Protein AF-A0A1Q7BCC3-F1 (afdb_monomer)

Secondary structure (DSSP, 8-state):
-----------------SS-----HHHHHHHHHHHS-GGGHHHHHHHHHHHHHHHHHHHHHHGGGS-HHHHHHHHHHHHHTTS--HHHHHHHHHHHHHHHHHHHHHHHHTT--

Solvent-accessible surface area (backbone atoms only — not comparable to full-atom values): 6718 Å² total; per-residue (Å²): 141,79,82,84,77,84,79,82,76,83,77,77,77,77,77,72,59,95,60,80,78,92,68,70,38,67,64,36,27,52,54,53,14,68,73,46,59,80,95,40,32,70,58,43,30,51,49,42,53,49,51,36,48,53,29,42,59,53,39,66,78,48,51,82,80,48,55,68,70,55,51,50,52,28,53,53,53,27,56,73,70,75,43,31,44,40,49,57,29,48,51,45,48,50,52,53,52,51,51,56,51,49,52,53,56,56,60,60,64,72,74,76,129

Mean predicted aligned error: 9.81 Å

Structure (mmCIF, N/CA/C/O backbone):
data_AF-A0A1Q7BCC3-F1
#
_entry.id   AF-A0A1Q7BCC3-F1
#
loop_
_atom_site.group_PDB
_atom_site.id
_atom_site.type_symbol
_atom_site.label_atom_id
_atom_site.label_alt_id
_atom_site.label_comp_id
_atom_site.label_asym_id
_atom_site.label_entity_id
_atom_site.label_seq_id
_atom_site.pdbx_PDB_ins_code
_atom_site.Cartn_x
_atom_site.Cartn_y
_atom_site.Cartn_z
_atom_site.occupancy
_atom_site.B_iso_or_equiv
_atom_site.auth_seq_id
_atom_site.auth_comp_id
_atom_site.auth_asym_id
_atom_site.auth_atom_id
_atom_site.pdbx_PDB_model_num
ATOM 1 N N . MET A 1 1 ? -51.199 -12.052 -10.330 1.00 43.09 1 MET A N 1
ATOM 2 C CA . MET A 1 1 ? -50.625 -13.037 -9.391 1.00 43.09 1 MET A CA 1
ATOM 3 C C . MET A 1 1 ? -49.211 -13.333 -9.876 1.00 43.09 1 MET A C 1
ATOM 5 O O . MET A 1 1 ? -49.029 -14.212 -10.702 1.00 43.09 1 MET A O 1
ATOM 9 N N . PHE A 1 2 ? -48.243 -12.491 -9.508 1.00 52.00 2 PHE A N 1
ATOM 10 C CA . PHE A 1 2 ? -46.848 -12.639 -9.941 1.00 52.00 2 PHE A CA 1
ATOM 11 C C . PHE A 1 2 ? -46.097 -13.395 -8.842 1.00 52.00 2 PHE A C 1
ATOM 13 O O . PHE A 1 2 ? -46.215 -12.991 -7.684 1.00 52.00 2 PHE A O 1
ATOM 20 N N . PRO A 1 3 ? -45.405 -14.505 -9.145 1.00 46.97 3 PRO A N 1
ATOM 21 C CA . PRO A 1 3 ? -44.732 -15.276 -8.117 1.00 46.97 3 PRO A CA 1
ATOM 22 C C . PRO A 1 3 ? -43.514 -14.487 -7.635 1.00 46.97 3 PRO A C 1
ATOM 24 O O . PRO A 1 3 ? -42.635 -14.134 -8.419 1.00 46.97 3 PRO A O 1
ATOM 27 N N . SER A 1 4 ? -43.486 -14.193 -6.339 1.00 54.84 4 SER A N 1
ATOM 28 C CA . SER A 1 4 ? -42.318 -13.648 -5.657 1.00 54.84 4 SER A CA 1
ATOM 29 C C . SER A 1 4 ? -41.162 -14.639 -5.777 1.00 54.84 4 SER A C 1
ATOM 31 O O . SER A 1 4 ? -41.175 -15.695 -5.146 1.00 54.84 4 SER A O 1
ATOM 33 N N . ALA A 1 5 ? -40.164 -14.308 -6.593 1.00 61.22 5 ALA A N 1
ATOM 34 C CA . ALA A 1 5 ? -38.899 -15.024 -6.626 1.00 61.22 5 ALA A CA 1
ATOM 35 C C . ALA A 1 5 ? -38.022 -14.521 -5.471 1.00 61.22 5 ALA A C 1
ATOM 37 O O . ALA A 1 5 ? -37.581 -13.372 -5.465 1.00 61.22 5 ALA A O 1
ATOM 38 N N . LEU A 1 6 ? -37.796 -15.380 -4.477 1.00 64.56 6 LEU A N 1
ATOM 39 C CA . LEU A 1 6 ? -36.804 -15.159 -3.429 1.00 64.56 6 LEU A CA 1
ATOM 40 C C . LEU A 1 6 ? -35.411 -15.295 -4.062 1.00 64.56 6 LEU A C 1
ATOM 42 O O . LEU A 1 6 ? -34.997 -16.391 -4.436 1.00 64.56 6 LEU A O 1
ATOM 46 N N . VAL A 1 7 ? -34.696 -14.181 -4.203 1.00 60.00 7 VAL A N 1
ATOM 47 C CA . VAL A 1 7 ? -33.289 -14.186 -4.614 1.00 60.00 7 VAL A CA 1
ATOM 48 C C . VAL A 1 7 ? -32.450 -14.474 -3.371 1.00 60.00 7 VAL A C 1
ATOM 50 O O . VAL A 1 7 ? -32.323 -13.628 -2.490 1.00 60.00 7 VAL A O 1
ATOM 53 N N . LEU A 1 8 ? -31.905 -15.687 -3.281 1.00 61.44 8 LEU A N 1
ATOM 54 C CA . LEU A 1 8 ? -30.888 -16.040 -2.293 1.00 61.44 8 LEU A CA 1
ATOM 55 C C . LEU A 1 8 ? -29.575 -15.371 -2.709 1.00 61.44 8 LEU A C 1
ATOM 57 O O . LEU A 1 8 ? -28.895 -15.829 -3.627 1.00 61.44 8 LEU A O 1
ATOM 61 N N . THR A 1 9 ? -29.224 -14.267 -2.056 1.00 60.41 9 THR A N 1
ATOM 62 C CA . THR A 1 9 ? -27.901 -13.665 -2.193 1.00 60.41 9 THR A CA 1
ATOM 63 C C . THR A 1 9 ? -26.878 -14.585 -1.530 1.00 60.41 9 THR A C 1
ATOM 65 O O . THR A 1 9 ? -26.815 -14.690 -0.306 1.00 60.41 9 THR A O 1
ATOM 68 N N . LEU A 1 10 ? -26.066 -15.272 -2.341 1.00 62.91 10 LEU A N 1
ATOM 69 C CA . LEU A 1 10 ? -24.827 -15.894 -1.875 1.00 62.91 10 LEU A CA 1
ATOM 70 C C . LEU A 1 10 ? -23.888 -14.770 -1.417 1.00 62.91 10 LEU A C 1
ATOM 72 O O . LEU A 1 10 ? -23.159 -14.182 -2.212 1.00 62.91 10 LEU A O 1
ATOM 76 N N . GLY A 1 11 ? -23.938 -14.442 -0.128 1.00 58.88 11 GLY A N 1
ATOM 77 C CA . GLY A 1 11 ? -22.905 -13.652 0.523 1.00 58.88 11 GLY A CA 1
ATOM 78 C C . GLY A 1 11 ? -21.651 -14.507 0.634 1.00 58.88 11 GLY A C 1
ATOM 79 O O . GLY A 1 11 ? -21.524 -15.293 1.569 1.00 58.88 11 GLY A O 1
ATOM 80 N N . GLY A 1 12 ? -20.751 -14.401 -0.343 1.00 57.84 12 GLY A N 1
ATOM 81 C CA . GLY A 1 12 ? -19.411 -14.957 -0.217 1.00 57.84 12 GLY A CA 1
ATOM 82 C C . GLY A 1 12 ? -18.697 -14.236 0.918 1.00 57.84 12 GLY A C 1
ATOM 83 O O . GLY A 1 12 ? -18.324 -13.075 0.772 1.00 57.84 12 GLY A O 1
ATOM 84 N N . THR A 1 13 ? -18.531 -14.898 2.061 1.00 52.75 13 THR A N 1
ATOM 85 C CA . THR A 1 13 ? -17.611 -14.429 3.095 1.00 52.75 13 THR A CA 1
ATOM 86 C C . THR A 1 13 ? -16.207 -14.575 2.528 1.00 52.75 13 THR A C 1
ATOM 88 O O . THR A 1 13 ? -15.659 -15.6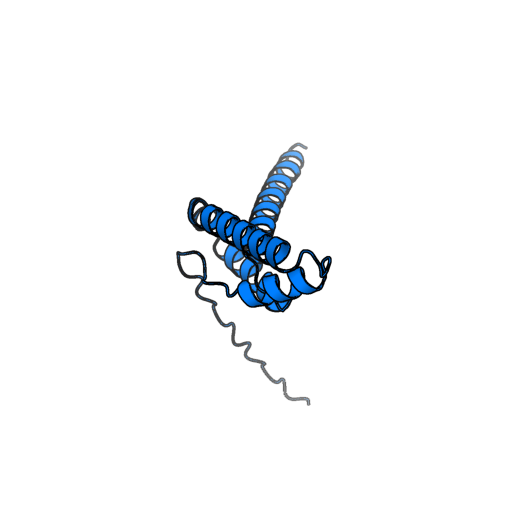80 2.497 1.00 52.75 13 THR A O 1
ATOM 91 N N . LEU A 1 14 ? -15.642 -13.479 2.026 1.00 57.56 14 LEU A N 1
ATOM 92 C CA . LEU A 1 14 ? -14.210 -13.404 1.788 1.00 57.56 14 LEU A CA 1
ATOM 93 C C . LEU A 1 14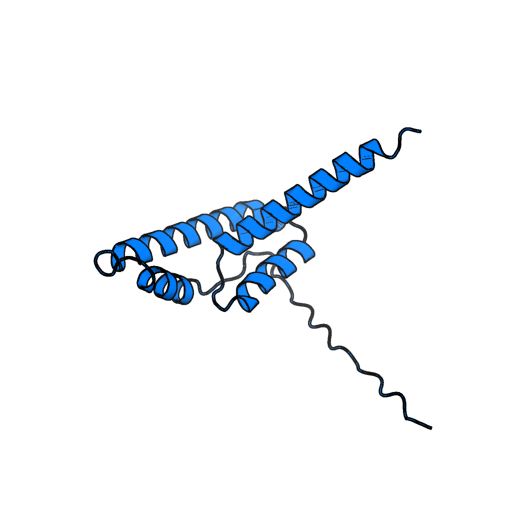 ? -13.556 -13.540 3.160 1.00 57.56 14 LEU A C 1
ATOM 95 O O . LEU A 1 14 ? -13.577 -12.611 3.957 1.00 57.56 14 LEU A O 1
ATOM 99 N N . LEU A 1 15 ? -13.038 -14.728 3.463 1.00 56.34 15 LEU A N 1
ATOM 100 C CA . LEU A 1 15 ? -12.148 -14.908 4.598 1.00 56.34 15 LEU A CA 1
ATOM 101 C C . LEU A 1 15 ? -10.906 -14.069 4.296 1.00 56.34 15 LEU A C 1
ATOM 103 O O . LEU A 1 15 ? -10.003 -14.527 3.596 1.00 56.34 15 LEU A O 1
ATOM 107 N N . VAL A 1 16 ? -10.870 -12.824 4.776 1.00 56.25 16 VAL A N 1
ATOM 108 C CA . VAL A 1 16 ? -9.609 -12.092 4.845 1.00 56.25 16 VAL A CA 1
ATOM 109 C C . VAL A 1 16 ? -8.722 -12.890 5.782 1.00 56.25 16 VAL A C 1
ATOM 111 O O . VAL A 1 16 ? -8.998 -13.017 6.974 1.00 56.25 16 VAL A O 1
ATOM 114 N N . ALA A 1 17 ? -7.686 -13.494 5.203 1.00 60.91 17 ALA A N 1
ATOM 115 C CA . ALA A 1 17 ? -6.644 -14.152 5.962 1.00 60.91 17 ALA A CA 1
ATOM 116 C C . ALA A 1 17 ? -6.109 -13.183 7.029 1.00 60.91 17 ALA A C 1
ATOM 118 O O . ALA A 1 17 ? -6.054 -11.966 6.822 1.00 60.91 17 ALA A O 1
ATOM 119 N N . ASP A 1 18 ? -5.664 -13.720 8.165 1.00 74.06 18 ASP A N 1
ATOM 120 C CA . ASP A 1 18 ? -5.068 -12.909 9.233 1.00 74.06 18 ASP A CA 1
ATOM 121 C C . ASP A 1 18 ? -3.837 -12.1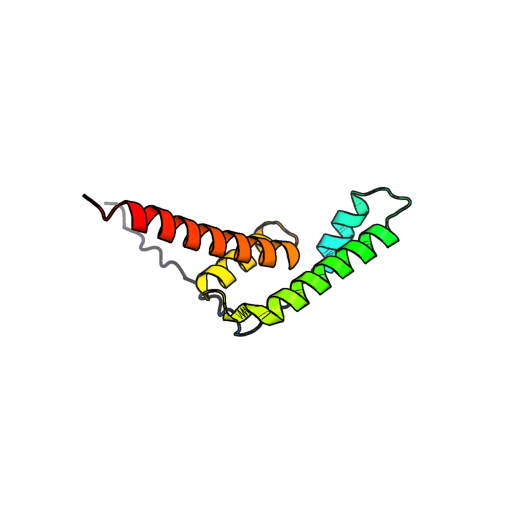06 8.770 1.00 74.06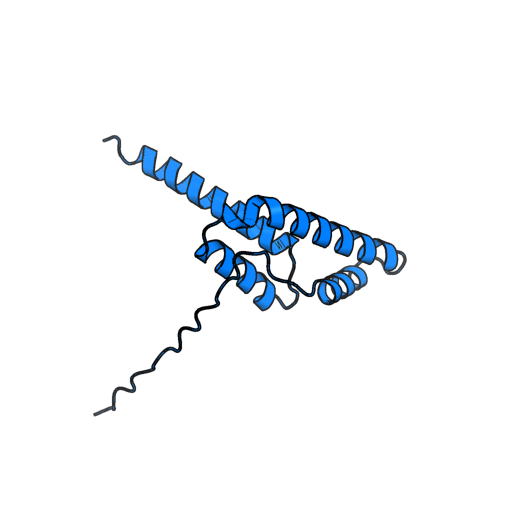 18 ASP A C 1
ATOM 123 O O . ASP A 1 18 ? -3.429 -11.171 9.455 1.00 74.06 18 ASP A O 1
ATOM 127 N N . GLY A 1 19 ? -3.273 -12.423 7.596 1.00 89.25 19 GLY A N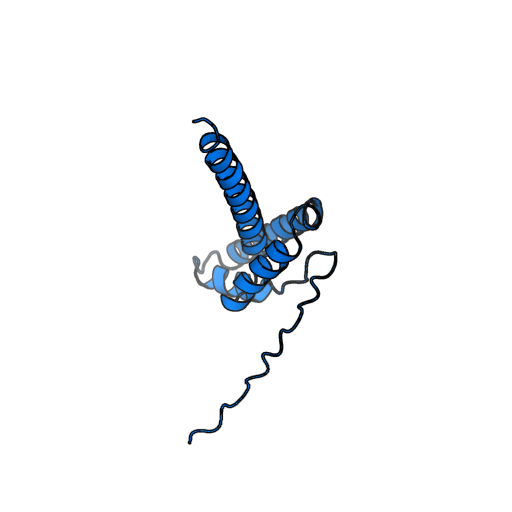 1
ATOM 128 C CA . GLY A 1 19 ? -2.167 -11.713 6.957 1.00 89.25 19 GLY A CA 1
ATOM 129 C C . GLY A 1 19 ? -2.563 -10.878 5.735 1.00 89.25 19 GLY A C 1
ATOM 130 O O . GLY A 1 19 ? -3.673 -10.969 5.210 1.00 89.25 19 GLY A O 1
ATOM 131 N N . VAL A 1 20 ? -1.618 -10.058 5.276 1.00 95.50 20 VAL A N 1
ATOM 132 C CA . VAL A 1 20 ? -1.756 -9.253 4.055 1.00 95.50 20 VAL A CA 1
ATOM 133 C C . VAL A 1 20 ? -1.881 -10.192 2.840 1.00 95.50 20 VAL A C 1
ATOM 135 O O . VAL A 1 20 ? -1.056 -11.099 2.700 1.00 95.50 20 VAL A O 1
ATOM 138 N N . PRO A 1 21 ? -2.887 -10.020 1.962 1.00 93.62 21 PRO A N 1
ATOM 139 C CA . PRO A 1 21 ? -3.070 -10.881 0.795 1.00 93.62 21 PRO A CA 1
ATOM 140 C C . PRO A 1 21 ? -1.940 -10.706 -0.223 1.00 93.62 21 PRO A C 1
ATOM 142 O O . PRO A 1 21 ? -1.368 -9.629 -0.353 1.00 93.62 21 PRO A O 1
ATOM 145 N N . ALA A 1 22 ? -1.649 -11.758 -0.989 1.00 93.31 22 ALA A N 1
ATOM 146 C CA . ALA A 1 22 ? -0.661 -11.705 -2.060 1.00 93.31 22 ALA A CA 1
ATOM 147 C C . ALA A 1 22 ? -1.269 -11.094 -3.336 1.00 93.31 22 ALA A C 1
ATOM 149 O O . ALA A 1 22 ? -1.922 -11.781 -4.117 1.00 93.31 22 ALA A O 1
ATOM 150 N N . LEU A 1 23 ? -1.041 -9.799 -3.548 1.00 93.75 23 LEU A N 1
ATOM 151 C CA . LEU A 1 23 ? -1.459 -9.068 -4.743 1.00 93.75 23 LEU A CA 1
ATOM 152 C C . LEU A 1 23 ? -0.438 -9.200 -5.884 1.00 93.75 23 LEU A C 1
ATOM 154 O O . LEU A 1 23 ? 0.773 -9.092 -5.672 1.00 93.75 23 LEU A O 1
ATOM 158 N N . ASN A 1 24 ? -0.931 -9.379 -7.114 1.00 92.75 24 ASN A N 1
ATOM 159 C CA . ASN A 1 24 ? -0.108 -9.389 -8.327 1.00 92.75 24 ASN A CA 1
ATOM 160 C C . ASN A 1 24 ? 0.055 -7.975 -8.914 1.00 92.75 24 ASN A C 1
ATOM 162 O O . ASN A 1 24 ? -0.604 -7.603 -9.889 1.00 92.75 24 ASN A O 1
ATOM 166 N N . VAL A 1 25 ? 0.974 -7.209 -8.333 1.00 95.94 25 VAL A N 1
ATOM 167 C CA . VAL A 1 25 ? 1.236 -5.802 -8.692 1.00 95.94 25 VAL A CA 1
ATOM 168 C C . VAL A 1 25 ? 2.025 -5.627 -9.994 1.00 95.94 25 VAL A C 1
ATOM 170 O O . VAL A 1 25 ? 2.054 -4.549 -10.582 1.00 95.94 25 VAL A O 1
ATOM 173 N N . GLU A 1 26 ? 2.678 -6.684 -10.481 1.00 94.12 26 GLU A N 1
ATOM 174 C CA . GLU A 1 26 ? 3.624 -6.590 -11.598 1.00 94.12 26 GLU A CA 1
ATOM 175 C C . GLU A 1 26 ? 2.932 -6.200 -12.913 1.00 94.12 26 GLU A C 1
ATOM 177 O O . GLU A 1 26 ? 3.496 -5.485 -13.745 1.00 94.12 26 GLU A O 1
ATOM 182 N N . SER A 1 27 ? 1.687 -6.652 -13.093 1.00 91.31 27 SER A N 1
ATOM 183 C CA . SER A 1 27 ? 0.844 -6.287 -14.235 1.00 91.31 27 SER A CA 1
ATOM 184 C C . SER A 1 27 ? 0.506 -4.790 -14.238 1.00 91.31 27 SER A C 1
ATOM 186 O O . SER A 1 27 ? 0.745 -4.118 -15.245 1.00 91.31 27 SER A O 1
ATOM 188 N N . GLY A 1 28 ? 0.058 -4.263 -13.094 1.00 92.88 28 GLY A N 1
ATOM 189 C CA . GLY A 1 28 ? -0.230 -2.846 -12.885 1.00 92.88 28 GLY A CA 1
ATOM 190 C C . GLY A 1 28 ? 1.012 -1.977 -13.063 1.00 92.88 28 GLY A C 1
ATOM 191 O O . GLY A 1 28 ? 0.990 -1.027 -13.842 1.00 92.88 28 GLY A O 1
ATOM 192 N N . CYS A 1 29 ? 2.141 -2.357 -12.459 1.00 95.75 29 CYS A N 1
ATOM 193 C CA . CYS A 1 29 ? 3.393 -1.615 -12.609 1.00 95.75 29 CYS A CA 1
ATOM 194 C C . CYS A 1 29 ? 3.908 -1.586 -14.051 1.00 95.75 29 CYS A C 1
ATOM 196 O O . CYS A 1 29 ? 4.397 -0.555 -14.510 1.00 95.75 29 CYS A O 1
ATOM 198 N N . ARG A 1 30 ? 3.770 -2.681 -14.810 1.00 93.69 30 ARG A N 1
ATOM 199 C CA . ARG A 1 30 ? 4.101 -2.677 -16.243 1.00 93.69 30 ARG A CA 1
ATOM 200 C C . ARG A 1 30 ? 3.190 -1.757 -17.046 1.00 93.69 30 ARG A C 1
ATOM 202 O O . ARG A 1 30 ? 3.675 -1.092 -17.959 1.00 93.69 30 ARG A O 1
ATOM 209 N N . ALA A 1 31 ? 1.894 -1.739 -16.746 1.00 91.50 31 ALA A N 1
ATOM 210 C CA . ALA A 1 31 ? 0.956 -0.832 -17.398 1.00 91.50 31 ALA A CA 1
ATOM 211 C C . ALA A 1 31 ? 1.298 0.633 -17.078 1.00 91.50 31 ALA A C 1
ATOM 213 O O . ALA A 1 31 ? 1.434 1.438 -17.997 1.00 91.50 31 ALA A O 1
ATOM 214 N N . ALA A 1 32 ? 1.546 0.951 -15.804 1.00 90.06 32 ALA A N 1
ATOM 215 C CA . ALA A 1 32 ? 1.943 2.282 -15.352 1.00 90.06 32 ALA A CA 1
ATOM 216 C C . ALA A 1 32 ? 3.263 2.747 -15.992 1.00 90.06 32 ALA A C 1
ATOM 218 O O . ALA A 1 32 ? 3.337 3.857 -16.514 1.00 90.06 32 ALA A O 1
ATOM 219 N N . ALA A 1 33 ? 4.282 1.883 -16.042 1.00 92.38 33 ALA A N 1
ATOM 220 C 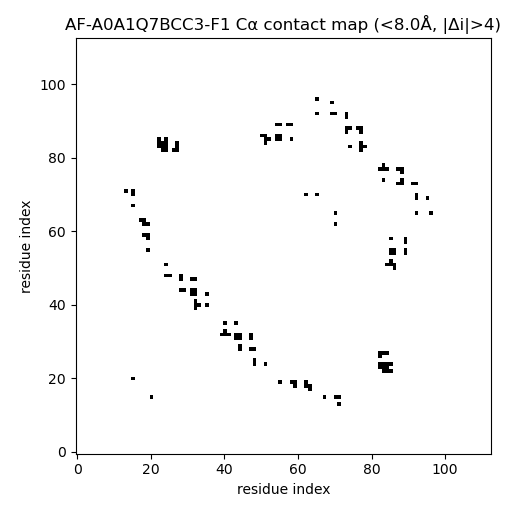CA . ALA A 1 33 ? 5.570 2.208 -16.654 1.00 92.38 33 ALA A CA 1
ATOM 221 C C . ALA A 1 33 ? 5.446 2.564 -18.145 1.00 92.38 33 ALA A C 1
ATOM 223 O O . ALA A 1 33 ? 6.132 3.472 -18.611 1.00 92.38 33 ALA A O 1
ATOM 224 N N . LYS A 1 34 ? 4.550 1.887 -18.880 1.00 90.69 34 LYS A N 1
ATOM 225 C CA . LYS A 1 34 ? 4.262 2.165 -20.299 1.00 90.69 34 LYS A CA 1
ATOM 226 C C . LYS A 1 34 ? 3.511 3.472 -20.534 1.00 90.69 34 LYS A C 1
ATOM 228 O O . LYS A 1 34 ? 3.572 3.988 -21.644 1.00 90.69 34 LYS A O 1
ATOM 233 N N . MET A 1 35 ? 2.795 3.982 -19.532 1.00 87.81 35 MET A N 1
ATOM 234 C CA . MET A 1 35 ? 2.156 5.301 -19.609 1.00 87.81 35 MET A CA 1
ATOM 235 C C . MET A 1 35 ? 3.134 6.450 -19.333 1.00 87.81 35 MET A C 1
ATOM 237 O O . MET A 1 35 ? 2.825 7.597 -19.646 1.00 87.81 35 MET A O 1
ATOM 241 N N . GLY A 1 36 ? 4.297 6.156 -18.746 1.00 82.88 36 GLY A N 1
ATOM 242 C CA . GLY A 1 36 ? 5.371 7.123 -18.550 1.00 82.88 36 GLY A CA 1
ATOM 243 C C . GLY A 1 36 ? 6.200 7.372 -19.813 1.00 82.88 36 GLY A C 1
ATOM 244 O O . GLY A 1 36 ? 5.912 6.870 -20.899 1.00 82.88 36 GLY A O 1
ATOM 245 N N . ASP A 1 37 ? 7.276 8.141 -19.656 1.00 82.00 37 ASP A N 1
ATOM 246 C CA . ASP A 1 37 ? 8.244 8.360 -20.730 1.00 82.00 37 ASP A CA 1
ATOM 247 C C . ASP A 1 37 ? 8.910 7.041 -21.167 1.00 82.00 37 ASP A C 1
ATOM 249 O O . ASP A 1 37 ? 9.424 6.274 -20.347 1.00 82.00 37 ASP A O 1
ATOM 253 N N . SER A 1 38 ? 8.928 6.797 -22.480 1.00 80.00 38 SER A N 1
ATOM 254 C CA . SER A 1 38 ? 9.447 5.558 -23.068 1.00 80.00 38 SER A CA 1
ATOM 255 C C . SER A 1 38 ? 10.955 5.392 -22.869 1.00 80.00 38 SER A C 1
ATOM 257 O O . SER A 1 38 ? 11.431 4.262 -22.807 1.00 80.00 38 SER A O 1
ATOM 259 N N . LEU A 1 39 ? 11.719 6.480 -22.709 1.00 87.12 39 LEU A N 1
ATOM 260 C CA . LEU A 1 39 ? 13.154 6.389 -22.397 1.00 87.12 39 LEU A CA 1
ATOM 261 C C . LEU A 1 39 ? 13.415 5.956 -20.944 1.00 87.12 39 LEU A C 1
ATOM 263 O O . LEU A 1 39 ? 14.535 5.583 -20.601 1.00 87.12 39 LEU A O 1
ATOM 267 N N . SER A 1 40 ? 12.379 5.973 -20.101 1.00 89.94 40 SER A N 1
ATOM 268 C CA . SER A 1 40 ? 12.457 5.742 -18.656 1.00 89.94 40 SER A CA 1
ATOM 269 C C . SER A 1 40 ? 11.687 4.497 -18.193 1.00 89.94 40 SER A C 1
ATOM 271 O O . SER A 1 40 ? 11.522 4.295 -16.991 1.00 89.94 40 SER A O 1
ATOM 273 N N . LEU A 1 41 ? 11.234 3.644 -19.121 1.00 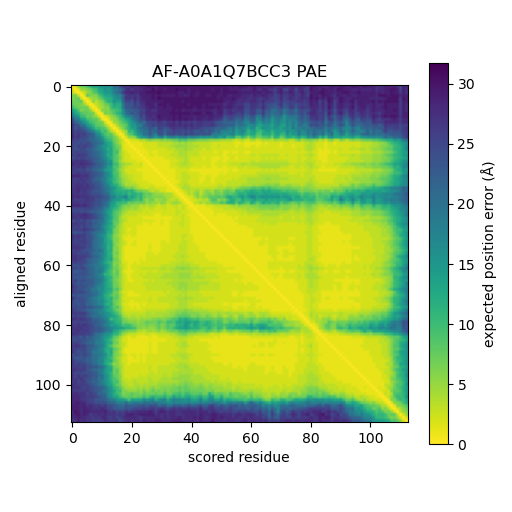89.62 41 LEU A N 1
ATOM 274 C CA . LEU A 1 41 ? 10.424 2.441 -18.863 1.00 89.62 41 LEU A CA 1
ATOM 275 C C . LEU A 1 41 ? 10.962 1.570 -17.715 1.00 89.62 41 LEU A C 1
ATOM 277 O O . LEU A 1 41 ? 10.231 1.289 -16.765 1.00 89.62 41 LEU A O 1
ATOM 281 N N . ASP A 1 42 ? 12.239 1.181 -17.769 1.00 92.38 42 ASP A N 1
ATOM 282 C CA . ASP A 1 42 ? 12.861 0.343 -16.735 1.00 92.38 42 ASP A CA 1
ATOM 283 C C . ASP A 1 42 ? 12.917 1.041 -15.374 1.00 92.38 42 ASP A C 1
ATOM 285 O O . ASP A 1 42 ? 12.691 0.421 -14.335 1.00 92.38 42 ASP A O 1
ATOM 289 N N . THR A 1 43 ? 13.206 2.342 -15.367 1.00 93.88 43 THR A N 1
ATOM 290 C CA . THR A 1 43 ? 13.258 3.141 -14.139 1.00 93.88 43 THR A CA 1
ATOM 291 C C . THR A 1 43 ? 11.870 3.263 -13.514 1.00 93.88 43 THR A C 1
ATOM 293 O O . THR A 1 43 ? 11.730 3.011 -12.320 1.00 93.88 43 THR A O 1
ATOM 296 N N . ASN A 1 44 ? 10.842 3.553 -14.315 1.00 93.25 44 ASN A N 1
ATOM 297 C CA . ASN A 1 44 ? 9.454 3.659 -13.858 1.00 93.25 44 ASN A CA 1
ATOM 298 C C . ASN A 1 44 ? 8.934 2.321 -13.317 1.00 93.25 44 ASN A C 1
ATOM 300 O O . ASN A 1 44 ? 8.287 2.282 -12.272 1.00 93.25 44 ASN A O 1
ATOM 304 N N . LEU A 1 45 ? 9.261 1.212 -13.991 1.00 95.81 45 LEU A N 1
ATOM 305 C CA . LEU A 1 45 ? 8.895 -0.126 -13.531 1.00 95.81 45 LEU A CA 1
ATOM 306 C C . LEU A 1 45 ? 9.562 -0.460 -12.192 1.00 95.81 45 LEU A C 1
ATOM 308 O O . LEU A 1 45 ? 8.883 -0.913 -11.272 1.00 95.81 45 LEU A O 1
ATOM 312 N N . ARG A 1 46 ? 10.876 -0.220 -12.062 1.00 96.56 46 ARG A N 1
ATOM 313 C CA . ARG A 1 46 ? 11.599 -0.453 -10.801 1.00 96.56 46 ARG A CA 1
ATOM 314 C C . ARG A 1 46 ? 11.045 0.395 -9.664 1.00 96.56 46 ARG A C 1
ATOM 316 O O . ARG A 1 46 ? 10.895 -0.127 -8.564 1.00 96.56 46 ARG A O 1
ATOM 323 N N . GLN A 1 47 ? 10.742 1.665 -9.930 1.00 96.44 47 GLN A N 1
ATOM 324 C CA . GLN A 1 47 ? 10.183 2.568 -8.929 1.00 96.44 47 GLN A CA 1
ATOM 325 C C . GLN A 1 47 ? 8.821 2.068 -8.443 1.00 96.44 47 GLN A C 1
ATOM 327 O O . GLN A 1 47 ? 8.647 1.879 -7.245 1.00 96.44 47 GLN A O 1
ATOM 332 N N . CYS A 1 48 ? 7.908 1.736 -9.361 1.00 97.50 48 CYS A N 1
ATOM 333 C CA . CYS A 1 48 ? 6.599 1.193 -8.996 1.00 97.50 48 CYS A CA 1
ATOM 334 C C . CYS A 1 48 ? 6.718 -0.083 -8.151 1.00 97.50 48 CYS A C 1
ATOM 336 O O . CYS A 1 48 ? 6.103 -0.189 -7.096 1.00 97.50 48 CYS A O 1
ATOM 338 N N . LEU A 1 49 ? 7.559 -1.040 -8.561 1.00 98.12 49 LEU A N 1
ATOM 339 C CA . LEU A 1 49 ? 7.755 -2.277 -7.797 1.00 98.12 49 LEU A CA 1
ATOM 340 C C . LEU A 1 49 ? 8.350 -2.025 -6.403 1.00 98.12 49 LEU A C 1
ATOM 342 O O . LEU A 1 49 ? 8.024 -2.747 -5.459 1.00 98.12 49 LEU A O 1
ATOM 346 N N . ALA A 1 50 ? 9.215 -1.017 -6.263 1.00 98.44 50 ALA A N 1
ATOM 347 C CA . ALA A 1 50 ? 9.764 -0.616 -4.973 1.00 98.44 50 ALA A CA 1
ATOM 348 C C . ALA A 1 50 ? 8.693 0.013 -4.068 1.00 98.44 50 ALA A C 1
ATOM 350 O O . ALA A 1 50 ? 8.618 -0.340 -2.890 1.00 98.44 50 ALA A O 1
ATOM 351 N N . ASP A 1 51 ? 7.840 0.878 -4.618 1.00 98.31 51 ASP A N 1
ATOM 352 C CA . ASP A 1 51 ? 6.741 1.516 -3.887 1.00 98.31 51 ASP A CA 1
ATOM 353 C C . ASP A 1 51 ? 5.713 0.476 -3.416 1.00 98.31 51 ASP A C 1
ATOM 355 O O . ASP A 1 51 ? 5.331 0.460 -2.245 1.00 98.31 51 ASP A O 1
ATOM 359 N N . GLU A 1 52 ? 5.347 -0.467 -4.288 1.00 98.44 52 GLU A N 1
ATOM 360 C CA . GLU A 1 52 ? 4.455 -1.586 -3.965 1.00 98.44 52 GLU A CA 1
ATOM 361 C C . GLU A 1 52 ? 5.031 -2.490 -2.871 1.00 98.44 52 GLU A C 1
ATOM 363 O O . GLU A 1 52 ? 4.328 -2.885 -1.935 1.00 98.44 52 GLU A O 1
ATOM 368 N N . LYS A 1 53 ? 6.334 -2.790 -2.940 1.00 98.56 53 LYS A N 1
ATOM 369 C CA . LYS A 1 53 ? 7.015 -3.542 -1.884 1.00 98.56 53 LYS A CA 1
ATOM 370 C C . LYS A 1 53 ? 6.993 -2.785 -0.555 1.00 98.56 53 LYS A C 1
ATOM 372 O O . LYS A 1 53 ? 6.679 -3.383 0.470 1.00 98.56 53 LYS A O 1
ATOM 377 N N . SER A 1 54 ? 7.324 -1.497 -0.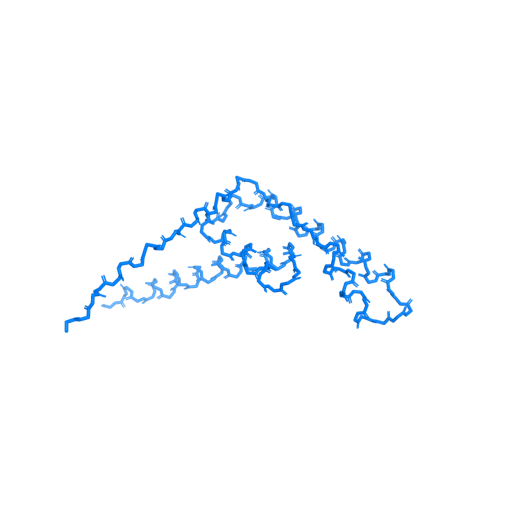569 1.00 98.75 54 SER A N 1
ATOM 378 C CA . SER A 1 54 ? 7.341 -0.660 0.633 1.00 98.75 54 SER A CA 1
ATOM 379 C C . SER A 1 54 ? 5.956 -0.591 1.283 1.00 98.75 54 SER A C 1
ATOM 381 O O . SER A 1 54 ? 5.821 -0.776 2.493 1.00 98.75 54 SER A O 1
ATOM 383 N N . ALA A 1 55 ? 4.905 -0.416 0.476 1.00 98.62 55 ALA A N 1
ATOM 384 C CA . ALA A 1 55 ? 3.530 -0.407 0.958 1.00 98.62 55 ALA A CA 1
ATOM 385 C C . ALA A 1 55 ? 3.115 -1.758 1.553 1.00 98.62 55 ALA A C 1
ATOM 387 O O . ALA A 1 55 ? 2.482 -1.786 2.608 1.00 98.62 55 ALA A O 1
ATOM 388 N N . ARG A 1 56 ? 3.511 -2.880 0.940 1.00 98.44 56 ARG A N 1
ATOM 389 C CA . ARG A 1 56 ? 3.282 -4.212 1.514 1.00 98.44 56 ARG A CA 1
ATOM 390 C C . ARG A 1 56 ? 3.988 -4.385 2.858 1.00 98.44 56 ARG A C 1
ATOM 392 O O . ARG A 1 56 ? 3.357 -4.838 3.810 1.00 98.44 56 ARG A O 1
ATOM 399 N N . ASP A 1 57 ? 5.261 -4.007 2.942 1.00 98.56 57 ASP A N 1
ATOM 400 C CA . ASP A 1 57 ? 6.042 -4.099 4.179 1.00 98.56 57 ASP A CA 1
ATOM 401 C C . ASP A 1 57 ? 5.392 -3.250 5.294 1.00 98.56 57 ASP A C 1
ATOM 403 O O . ASP A 1 57 ? 5.398 -3.629 6.464 1.00 98.56 57 ASP A O 1
ATOM 407 N N . GLU A 1 58 ? 4.793 -2.107 4.949 1.00 98.44 58 GLU A N 1
ATOM 408 C CA . GLU A 1 58 ? 4.042 -1.283 5.896 1.00 98.44 58 GLU A CA 1
ATOM 409 C C . GLU A 1 58 ? 2.693 -1.900 6.280 1.00 98.44 58 GLU A C 1
ATOM 411 O O . GLU A 1 58 ? 2.331 -1.897 7.457 1.00 98.44 58 GLU A O 1
ATOM 416 N N . LEU A 1 59 ? 1.962 -2.488 5.331 1.00 98.25 59 LEU A N 1
ATOM 417 C CA . LEU A 1 59 ? 0.742 -3.236 5.630 1.00 98.25 59 LEU A CA 1
ATOM 418 C C . LEU A 1 59 ? 1.027 -4.366 6.619 1.00 98.25 59 LEU A C 1
ATOM 420 O O . LEU A 1 59 ? 0.298 -4.489 7.595 1.00 98.25 59 LEU A O 1
ATOM 424 N N . GLU A 1 60 ? 2.104 -5.132 6.445 1.00 97.50 60 GLU A N 1
ATOM 425 C CA . GLU A 1 60 ? 2.448 -6.248 7.337 1.00 97.50 60 GLU A CA 1
ATOM 426 C C . GLU A 1 60 ? 2.629 -5.814 8.804 1.00 97.50 60 GLU A C 1
ATOM 428 O O . GLU A 1 60 ? 2.260 -6.560 9.712 1.00 97.50 60 GLU A O 1
ATOM 433 N N . LYS A 1 61 ? 3.106 -4.589 9.064 1.00 97.19 61 LYS A N 1
ATOM 434 C CA . LYS A 1 61 ? 3.301 -4.062 10.430 1.00 97.19 61 LYS A CA 1
ATOM 435 C C . LYS A 1 61 ? 2.003 -3.677 11.137 1.00 97.19 61 LYS A C 1
ATOM 437 O O . LYS A 1 61 ? 1.931 -3.721 12.365 1.00 97.19 61 LYS A O 1
ATOM 442 N N . GLN A 1 62 ? 0.996 -3.237 10.386 1.00 95.81 62 GLN A N 1
ATOM 443 C CA . GLN A 1 62 ? -0.222 -2.637 10.946 1.00 95.81 62 GLN A CA 1
ATOM 444 C C . GLN A 1 62 ? -1.521 -3.295 10.476 1.00 95.81 62 GLN A C 1
ATOM 446 O O . GLN A 1 62 ? -2.595 -2.849 10.871 1.00 95.81 62 GLN A O 1
ATOM 451 N N . TRP A 1 63 ? -1.452 -4.378 9.699 1.00 96.19 63 TRP A N 1
ATOM 452 C CA . TRP A 1 63 ? -2.611 -5.067 9.127 1.00 96.19 63 TRP A CA 1
ATOM 453 C C . TRP A 1 63 ? -3.684 -5.369 10.174 1.00 96.19 63 TRP A C 1
ATOM 455 O O . TRP A 1 63 ? -4.847 -5.010 10.009 1.00 96.19 63 TRP A O 1
ATOM 465 N N . THR A 1 64 ? -3.277 -5.958 11.297 1.00 95.44 64 THR A N 1
ATOM 466 C CA . THR A 1 64 ? -4.174 -6.367 12.386 1.00 95.44 64 THR A CA 1
ATOM 467 C C . THR A 1 64 ? -4.725 -5.196 13.204 1.00 95.44 64 THR A C 1
ATOM 469 O O . THR A 1 64 ? -5.665 -5.386 13.972 1.00 95.44 64 THR A O 1
ATOM 472 N N . GLN A 1 65 ? -4.192 -3.981 13.028 1.00 95.00 65 GLN A N 1
ATOM 473 C CA . GLN A 1 65 ? -4.722 -2.765 13.656 1.00 95.00 65 GLN A CA 1
ATOM 474 C C . GLN A 1 65 ? -5.975 -2.246 12.935 1.00 95.00 65 GLN A C 1
ATOM 476 O O . GLN A 1 65 ? -6.721 -1.441 13.493 1.00 95.00 65 GLN A O 1
ATOM 481 N N . PHE A 1 66 ? -6.219 -2.685 11.697 1.00 95.81 66 PHE A N 1
ATOM 482 C CA . PHE A 1 66 ? -7.413 -2.332 10.936 1.00 95.81 66 PHE A CA 1
ATOM 483 C C . PHE A 1 66 ? -8.516 -3.380 11.116 1.00 95.81 66 PHE A C 1
ATOM 485 O O . PHE A 1 66 ? -8.261 -4.586 11.185 1.00 95.81 66 PHE A O 1
ATOM 492 N N . SER A 1 67 ? -9.775 -2.934 11.150 1.00 94.94 67 SER A N 1
ATOM 493 C CA . SER A 1 67 ? -10.907 -3.856 11.275 1.00 94.94 67 SER A CA 1
ATOM 494 C C . SER A 1 67 ? -10.977 -4.814 10.073 1.00 94.94 67 SER A C 1
ATOM 496 O O . SER A 1 67 ? -10.646 -4.410 8.955 1.00 94.94 67 SER A O 1
ATOM 498 N N . PRO A 1 68 ? -11.417 -6.075 10.261 1.00 94.62 68 PRO A N 1
ATOM 499 C CA . PRO A 1 68 ? -11.586 -7.030 9.161 1.00 94.62 68 PRO A CA 1
ATOM 500 C C . PRO A 1 68 ? -12.413 -6.459 8.001 1.00 94.62 68 PRO A C 1
ATOM 502 O O . PRO A 1 68 ? -11.980 -6.502 6.857 1.00 94.62 68 PRO A O 1
ATOM 505 N N . THR A 1 69 ? -13.531 -5.795 8.306 1.00 94.50 69 THR A N 1
ATOM 506 C CA . THR A 1 69 ? -14.405 -5.174 7.300 1.00 94.50 69 THR A CA 1
ATOM 507 C C . THR A 1 69 ? -13.705 -4.081 6.491 1.00 94.50 69 THR A C 1
ATOM 509 O O . THR A 1 69 ? -13.927 -3.964 5.288 1.00 94.50 69 THR A O 1
ATOM 512 N N . LEU A 1 70 ? -12.853 -3.264 7.123 1.00 95.56 70 LEU A N 1
ATOM 513 C CA . LEU A 1 70 ? -12.110 -2.228 6.405 1.00 95.56 70 LEU A CA 1
ATOM 514 C C . LEU A 1 70 ? -11.025 -2.848 5.512 1.00 95.56 70 LEU A C 1
ATOM 516 O O . LEU A 1 70 ? -10.849 -2.397 4.382 1.00 95.56 70 LEU A O 1
ATOM 520 N N . ARG A 1 71 ? -10.361 -3.911 5.986 1.00 96.50 71 ARG A N 1
ATOM 521 C CA . ARG A 1 71 ? -9.407 -4.699 5.193 1.00 96.50 71 ARG A CA 1
ATOM 522 C C . ARG A 1 71 ? -10.063 -5.311 3.959 1.00 96.50 71 ARG A C 1
ATOM 524 O O . ARG A 1 71 ? -9.587 -5.073 2.854 1.00 96.50 71 ARG A O 1
ATOM 531 N N . GLU A 1 72 ? -11.177 -6.018 4.137 1.00 94.00 72 GLU A N 1
ATOM 532 C CA . GLU A 1 72 ? -11.968 -6.615 3.050 1.00 94.00 72 GLU A CA 1
ATOM 533 C C . GLU A 1 72 ? -12.359 -5.571 2.005 1.00 94.00 72 GLU A C 1
ATOM 535 O O . GLU A 1 72 ? -12.088 -5.741 0.816 1.00 94.00 72 GLU A O 1
ATOM 540 N N . ARG A 1 73 ? -12.938 -4.452 2.458 1.00 94.06 73 ARG A N 1
ATOM 541 C CA . ARG A 1 73 ? -13.365 -3.371 1.570 1.00 94.06 73 ARG A CA 1
ATOM 542 C C . ARG A 1 73 ? -12.197 -2.813 0.762 1.00 94.06 73 ARG A C 1
ATOM 544 O O . ARG A 1 73 ? -12.326 -2.654 -0.444 1.00 94.06 73 ARG A O 1
ATOM 551 N N . CYS A 1 74 ? -11.079 -2.498 1.414 1.00 95.62 74 CYS A N 1
ATOM 552 C CA . CYS A 1 74 ? -9.947 -1.868 0.741 1.00 95.62 74 CYS A CA 1
ATOM 553 C C . CYS A 1 74 ? -9.255 -2.798 -0.256 1.00 95.62 74 CYS A C 1
ATOM 555 O O . CYS A 1 74 ? -8.870 -2.333 -1.321 1.00 95.62 74 CYS A O 1
ATOM 557 N N . VAL A 1 75 ? -9.150 -4.098 0.036 1.00 94.62 75 VAL A N 1
ATOM 558 C CA . VAL A 1 75 ? -8.614 -5.080 -0.922 1.00 94.62 75 VAL A CA 1
ATOM 559 C C . VAL A 1 75 ? -9.525 -5.190 -2.148 1.00 94.62 75 VAL A C 1
ATOM 561 O O . VAL A 1 75 ? -9.044 -5.048 -3.273 1.00 94.62 75 VAL A O 1
ATOM 564 N N . ALA A 1 76 ? -10.837 -5.341 -1.939 1.00 91.62 76 ALA A N 1
ATOM 565 C CA . ALA A 1 76 ? -11.817 -5.485 -3.019 1.00 91.62 76 ALA A CA 1
ATOM 566 C C . ALA A 1 76 ? -11.872 -4.267 -3.965 1.00 91.62 76 ALA A C 1
ATOM 568 O O . ALA A 1 76 ? -12.094 -4.419 -5.171 1.00 91.62 76 ALA A O 1
ATOM 569 N N . THR A 1 77 ? -11.636 -3.054 -3.447 1.00 86.69 77 THR A N 1
ATOM 570 C CA . THR A 1 77 ? -11.557 -1.836 -4.274 1.00 86.69 77 THR A CA 1
ATOM 571 C C . THR A 1 77 ? -10.461 -1.950 -5.336 1.00 86.69 77 THR A C 1
ATOM 573 O O . THR A 1 77 ? -10.713 -1.663 -6.506 1.00 86.69 77 THR A O 1
ATOM 576 N N . THR A 1 78 ? -9.279 -2.446 -4.957 1.00 86.19 78 THR A N 1
ATOM 577 C CA . THR A 1 78 ? -8.124 -2.535 -5.871 1.00 86.19 78 THR A CA 1
ATOM 578 C C . THR A 1 78 ? -8.304 -3.592 -6.963 1.00 86.19 78 THR A C 1
ATOM 580 O O . THR A 1 78 ? -7.824 -3.433 -8.085 1.00 86.19 78 THR A O 1
ATOM 583 N N . GLU A 1 79 ? -9.051 -4.662 -6.677 1.00 81.19 79 GLU A N 1
ATOM 584 C CA . GLU A 1 79 ? -9.379 -5.697 -7.663 1.00 81.19 79 GLU A CA 1
ATOM 585 C C . GLU A 1 79 ? -10.362 -5.174 -8.716 1.00 81.19 79 GLU A C 1
ATOM 587 O O . GLU A 1 79 ? -10.225 -5.460 -9.907 1.00 81.19 79 GLU A O 1
ATOM 592 N N . THR A 1 80 ? -11.317 -4.343 -8.290 1.00 76.69 80 THR A N 1
ATOM 593 C CA . THR A 1 80 ? -12.310 -3.725 -9.182 1.00 76.69 80 THR A CA 1
ATOM 594 C C . THR A 1 80 ? -11.662 -2.723 -10.146 1.00 76.69 80 THR A C 1
ATOM 596 O O . THR A 1 80 ? -12.106 -2.594 -11.286 1.00 76.69 80 THR A O 1
ATOM 599 N N . GLY A 1 81 ? -10.584 -2.052 -9.725 1.00 69.00 81 GLY A N 1
ATOM 600 C CA . GLY A 1 81 ? -9.807 -1.124 -10.556 1.00 69.00 81 GLY A CA 1
ATOM 601 C C . GLY A 1 81 ? -9.009 -1.784 -11.691 1.00 69.00 81 GLY A C 1
ATOM 602 O O . GLY A 1 81 ? -8.460 -1.084 -12.539 1.00 69.00 81 GLY A O 1
ATOM 603 N N . GLY A 1 82 ? -8.949 -3.121 -11.742 1.00 75.56 82 GLY A N 1
ATOM 604 C CA . GLY A 1 82 ? -8.295 -3.877 -12.817 1.00 75.56 82 GLY A CA 1
ATOM 605 C C . GLY A 1 82 ? -6.776 -4.015 -12.680 1.00 75.56 82 GLY A C 1
ATOM 606 O O . GLY A 1 82 ? -6.131 -4.611 -13.544 1.00 75.56 82 GLY A O 1
ATOM 607 N N . SER A 1 83 ? -6.178 -3.489 -11.611 1.00 85.50 83 SER A N 1
ATOM 608 C CA . SER A 1 83 ? -4.761 -3.667 -11.279 1.00 85.50 83 SER A CA 1
ATOM 609 C C . SER A 1 83 ? -4.578 -3.538 -9.766 1.00 85.50 83 SER A C 1
ATOM 611 O O . SER A 1 83 ? -4.564 -2.418 -9.263 1.00 85.50 83 SER A O 1
ATOM 613 N N . PRO A 1 84 ? -4.452 -4.653 -9.027 1.00 92.06 84 PRO A N 1
ATOM 614 C CA . PRO A 1 84 ? -4.333 -4.596 -7.577 1.00 92.06 84 PRO A CA 1
ATOM 615 C C . PRO A 1 84 ? -3.029 -3.902 -7.154 1.00 92.06 84 PRO A C 1
ATOM 617 O O . PRO A 1 84 ? -1.979 -4.133 -7.759 1.00 92.06 84 PRO A O 1
ATOM 620 N N . SER A 1 85 ? -3.100 -3.080 -6.103 1.00 96.00 85 SER A N 1
ATOM 621 C CA . SER A 1 85 ? -1.996 -2.250 -5.597 1.00 96.00 85 SER A CA 1
ATOM 622 C C . SER A 1 85 ? -1.976 -2.237 -4.066 1.00 96.00 85 SER A C 1
ATOM 624 O O . SER A 1 85 ? -2.974 -1.914 -3.422 1.00 96.00 85 SER A O 1
ATOM 626 N N . TYR A 1 86 ? -0.830 -2.545 -3.459 1.00 97.88 86 TYR A N 1
ATOM 627 C CA . TYR A 1 86 ? -0.622 -2.392 -2.019 1.00 97.88 86 TYR A CA 1
ATOM 628 C C . TYR A 1 86 ? -0.611 -0.927 -1.594 1.00 97.88 86 TYR A C 1
ATOM 630 O O . TYR A 1 86 ? -1.050 -0.628 -0.484 1.00 97.88 86 TYR A O 1
ATOM 638 N N . VAL A 1 87 ? -0.141 -0.019 -2.457 1.00 97.50 87 VAL A N 1
ATOM 639 C CA . VAL A 1 87 ? -0.198 1.427 -2.194 1.00 97.50 87 VAL A CA 1
ATOM 640 C C . VAL A 1 87 ? -1.653 1.862 -2.029 1.00 97.50 87 VAL A C 1
ATOM 642 O O . VAL A 1 87 ? -1.991 2.522 -1.048 1.00 97.50 87 VAL A O 1
ATOM 645 N N . GLU A 1 88 ? -2.533 1.435 -2.936 1.00 96.44 88 GLU A N 1
ATOM 646 C CA . GLU A 1 88 ? -3.958 1.762 -2.867 1.00 96.44 88 GLU A CA 1
ATOM 647 C C . GLU A 1 88 ? -4.635 1.139 -1.637 1.00 96.44 88 GLU A C 1
ATOM 649 O O . GLU A 1 88 ? -5.376 1.831 -0.933 1.00 96.44 88 GLU A O 1
ATOM 654 N N . VAL A 1 89 ? -4.338 -0.128 -1.309 1.00 97.31 89 VAL A N 1
ATOM 655 C CA . VAL A 1 89 ? -4.844 -0.751 -0.073 1.00 97.31 89 VAL A CA 1
ATOM 656 C C . VAL A 1 89 ? -4.406 0.051 1.153 1.00 97.31 89 VAL A C 1
ATOM 658 O O . VAL A 1 89 ? -5.242 0.386 1.994 1.00 97.31 89 VAL A O 1
ATOM 661 N N . LEU A 1 90 ? -3.117 0.384 1.261 1.00 98.06 90 LEU A N 1
ATOM 662 C CA . LEU A 1 90 ? -2.568 1.130 2.392 1.00 98.06 90 LEU A CA 1
ATOM 663 C C . LEU A 1 90 ? -3.247 2.494 2.555 1.00 98.06 90 LEU A C 1
ATOM 665 O O . LEU A 1 90 ? -3.693 2.825 3.656 1.00 98.06 90 LEU A O 1
ATOM 669 N N . VAL A 1 91 ? -3.383 3.247 1.464 1.00 97.50 91 VAL A N 1
ATOM 670 C CA . VAL A 1 91 ? -4.043 4.558 1.471 1.00 97.50 91 VAL A CA 1
ATOM 671 C C . VAL A 1 91 ? -5.521 4.426 1.842 1.00 97.50 91 VAL A C 1
ATOM 673 O O . VAL A 1 91 ? -6.004 5.161 2.702 1.00 97.50 91 VAL A O 1
ATOM 676 N N . CYS A 1 92 ? -6.243 3.453 1.280 1.00 97.50 92 CYS A N 1
ATOM 677 C CA . CYS A 1 92 ? -7.648 3.215 1.617 1.00 97.50 92 CYS A CA 1
ATOM 678 C C . CYS A 1 92 ? -7.847 2.918 3.111 1.00 97.50 92 CYS A C 1
ATOM 680 O O . CYS A 1 92 ? -8.777 3.434 3.742 1.00 97.50 92 CYS A O 1
ATOM 682 N N . LEU A 1 93 ? -6.964 2.105 3.696 1.00 97.81 93 LEU A N 1
ATOM 683 C CA . LEU A 1 93 ? -6.999 1.773 5.117 1.00 97.81 93 LEU A CA 1
ATOM 684 C C . LEU A 1 93 ? -6.732 3.005 5.994 1.00 97.81 93 LEU A C 1
ATOM 686 O O . LEU A 1 93 ? -7.453 3.230 6.970 1.00 97.81 93 LEU A O 1
ATOM 690 N N . GLN A 1 94 ? -5.730 3.815 5.639 1.00 97.44 94 GLN A N 1
ATOM 691 C CA . GLN A 1 94 ? -5.404 5.066 6.334 1.00 97.44 94 GLN A CA 1
ATOM 692 C C . GLN A 1 94 ? -6.576 6.050 6.280 1.00 97.44 94 GLN A C 1
ATOM 694 O O . GLN A 1 94 ? -7.052 6.488 7.323 1.00 97.44 94 GLN A O 1
ATOM 699 N N . MET A 1 95 ? -7.140 6.285 5.094 1.00 97.50 95 MET A N 1
ATOM 700 C CA . MET A 1 95 ? -8.313 7.146 4.925 1.00 97.50 95 MET A CA 1
ATOM 701 C C . MET A 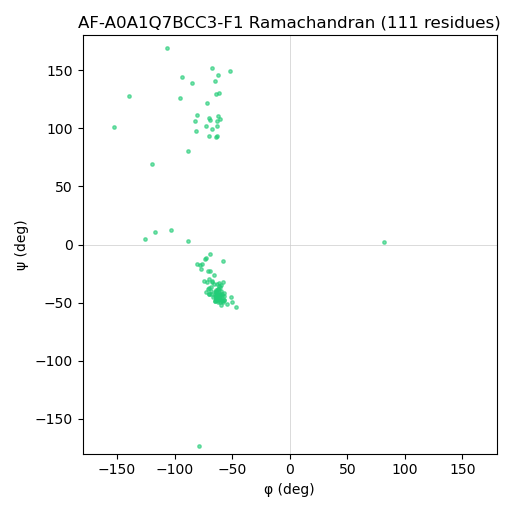1 95 ? -9.522 6.643 5.721 1.00 97.50 95 MET A C 1
ATOM 703 O O . MET A 1 95 ? -10.255 7.435 6.310 1.00 97.50 95 MET A O 1
ATOM 707 N N . GLY A 1 96 ? -9.745 5.326 5.766 1.00 97.12 96 GLY A N 1
ATOM 708 C CA . GLY A 1 96 ? -10.817 4.734 6.566 1.00 97.12 96 GLY A CA 1
ATOM 709 C C . GLY A 1 96 ? -10.635 4.956 8.070 1.00 97.12 96 GLY A C 1
ATOM 710 O O . GLY A 1 96 ? -11.607 5.248 8.769 1.00 97.12 96 GLY A O 1
ATOM 711 N N . ARG A 1 97 ? -9.396 4.857 8.564 1.00 96.25 97 ARG A N 1
ATOM 712 C CA . ARG A 1 97 ? -9.040 5.172 9.954 1.00 96.25 97 ARG A CA 1
ATOM 713 C C . ARG A 1 97 ? -9.270 6.654 10.255 1.00 96.25 97 ARG A C 1
ATOM 715 O O . ARG A 1 97 ? -9.913 6.971 11.256 1.00 96.25 97 ARG A O 1
ATOM 722 N N . ASP A 1 98 ? -8.804 7.535 9.378 1.00 96.50 98 ASP A N 1
ATOM 723 C CA . ASP A 1 98 ? -8.932 8.984 9.537 1.00 96.50 98 ASP A CA 1
ATOM 724 C C . ASP A 1 98 ? -10.405 9.410 9.544 1.00 96.50 98 ASP A C 1
ATOM 726 O O . ASP A 1 98 ? -10.833 10.157 10.426 1.00 96.50 98 ASP A O 1
ATOM 730 N N . ALA A 1 99 ? -11.219 8.858 8.638 1.00 96.00 99 ALA A N 1
ATOM 731 C CA . ALA A 1 99 ? -12.663 9.082 8.611 1.00 96.00 99 ALA A CA 1
ATOM 732 C C . ALA A 1 99 ? -13.333 8.678 9.934 1.00 96.00 99 ALA A C 1
ATOM 734 O O . ALA A 1 99 ? -14.069 9.471 10.518 1.00 96.00 99 ALA A O 1
ATOM 735 N N . ALA A 1 100 ? -13.026 7.491 10.464 1.00 93.44 100 ALA A N 1
ATOM 736 C CA . ALA A 1 100 ? -13.569 7.047 11.748 1.00 93.44 100 ALA A CA 1
ATOM 737 C C . ALA A 1 100 ? -13.154 7.962 12.920 1.00 93.44 100 ALA A C 1
ATOM 739 O O . ALA A 1 100 ? -13.943 8.206 13.837 1.00 93.44 100 ALA A O 1
ATOM 740 N N . GLN A 1 101 ? -11.934 8.505 12.890 1.00 93.38 101 GLN A N 1
ATOM 741 C CA . GLN A 1 101 ? -11.460 9.456 13.896 1.00 93.38 101 GLN A CA 1
ATOM 742 C C . GLN A 1 101 ? -12.197 10.802 13.814 1.00 93.38 101 GLN A C 1
ATOM 744 O O . GLN A 1 101 ? -12.546 11.382 14.850 1.00 93.38 101 GLN A O 1
ATOM 749 N N . MET A 1 102 ? -12.465 11.294 12.603 1.00 93.31 102 MET A N 1
ATOM 750 C CA . MET A 1 102 ? -13.244 12.517 12.397 1.00 93.31 102 MET A CA 1
ATOM 751 C C . MET A 1 102 ? -14.681 12.350 12.896 1.00 93.31 102 MET A C 1
ATOM 753 O O . MET A 1 102 ? -15.145 13.188 13.666 1.00 93.31 102 MET A O 1
ATOM 757 N N . GLU A 1 103 ? -15.348 11.239 12.568 1.00 93.00 103 GLU A N 1
ATOM 758 C CA . GLU A 1 103 ? -16.702 10.937 13.060 1.00 93.00 103 GLU A CA 1
ATOM 759 C C . GLU A 1 103 ? -16.768 10.927 14.592 1.00 93.00 103 GLU A C 1
ATOM 761 O O . GLU A 1 103 ? -17.678 11.502 15.191 1.00 93.00 103 GLU A O 1
ATOM 766 N N . LYS A 1 104 ? -15.756 10.354 15.257 1.00 90.12 104 LYS A N 1
ATOM 767 C CA . LYS A 1 104 ? -15.654 10.388 16.723 1.00 90.12 104 LYS A CA 1
ATOM 768 C C . LYS A 1 104 ? -15.521 11.816 17.263 1.00 90.12 104 LYS A C 1
ATOM 770 O O . LYS A 1 104 ? -16.102 12.137 18.299 1.00 90.12 104 LYS A O 1
ATOM 775 N N . SER A 1 105 ? -14.774 12.670 16.568 1.00 89.56 105 SER A N 1
ATOM 776 C CA . SER A 1 105 ? -14.556 14.070 16.957 1.00 89.56 105 SER A CA 1
ATOM 777 C C . SER A 1 105 ? -15.829 14.909 16.778 1.00 89.56 105 SER A C 1
ATOM 779 O O . SER A 1 105 ? -16.201 15.672 17.668 1.00 89.56 105 SER A O 1
ATOM 781 N N . LEU A 1 106 ? -16.548 14.709 15.670 1.00 83.44 106 LEU A N 1
ATOM 782 C CA . LEU A 1 106 ? -17.814 15.385 15.366 1.00 83.44 106 LEU A CA 1
ATOM 783 C C . LEU A 1 106 ? -18.960 14.903 16.273 1.00 83.44 106 LEU A C 1
ATOM 785 O O . LEU A 1 106 ? -19.720 15.712 16.808 1.00 83.44 106 LEU A O 1
ATOM 789 N N . GLY A 1 107 ? -19.056 13.594 16.513 1.00 69.25 107 GLY A N 1
ATOM 790 C CA . GLY A 1 107 ? -20.030 12.992 17.428 1.00 69.25 107 GLY A CA 1
ATOM 791 C C . GLY A 1 107 ? -19.771 13.305 18.907 1.00 69.25 107 GLY A C 1
ATOM 792 O O . GLY A 1 107 ? -20.703 13.285 19.715 1.00 69.25 107 GLY A O 1
ATOM 793 N N . GLY A 1 108 ? -18.530 13.648 19.264 1.00 59.75 108 GLY A N 1
ATOM 794 C CA . GLY A 1 108 ? -18.167 14.169 20.584 1.00 59.75 108 GLY A CA 1
ATOM 795 C C . GLY A 1 108 ? -18.660 15.601 20.825 1.00 59.75 108 GLY A C 1
ATOM 796 O O . GLY A 1 108 ? -19.040 15.931 21.944 1.00 59.75 108 GLY A O 1
ATOM 797 N N . GLY A 1 109 ? -18.740 16.432 19.779 1.00 57.09 109 GLY A N 1
ATOM 798 C CA . GLY A 1 109 ? -19.261 17.803 19.869 1.00 57.09 109 GLY A CA 1
ATOM 799 C C . GLY A 1 109 ? -20.789 17.901 19.945 1.00 57.09 109 GLY A C 1
ATOM 800 O O . GLY A 1 109 ? -21.324 18.893 20.429 1.00 57.09 109 GLY A O 1
ATOM 801 N N . ARG A 1 110 ? -21.515 16.863 19.510 1.00 56.47 110 ARG A N 1
ATOM 802 C CA . ARG A 1 110 ? -22.990 16.848 19.465 1.00 56.47 110 ARG A CA 1
ATOM 803 C C . ARG A 1 110 ? -23.672 16.352 20.748 1.00 56.47 110 ARG A C 1
ATOM 805 O O . ARG A 1 110 ? -24.893 16.246 20.767 1.00 56.47 110 ARG A O 1
ATOM 812 N N . GLN A 1 111 ? -22.903 16.040 21.793 1.00 58.59 111 GLN A N 1
ATOM 813 C CA . GLN A 1 111 ? -23.402 15.574 23.099 1.00 58.59 111 GLN A CA 1
ATOM 814 C C . GLN A 1 111 ? -23.374 16.658 24.195 1.00 58.59 111 GLN A C 1
ATOM 816 O O . GLN A 1 111 ? -23.556 16.348 25.367 1.00 58.59 111 GLN A O 1
ATOM 821 N N . GLY A 1 112 ? -23.168 17.926 23.826 1.00 55.84 112 GLY A N 1
ATOM 822 C CA . GLY A 1 112 ? -23.190 19.063 24.748 1.00 55.84 112 GLY A CA 1
ATOM 823 C C . GLY A 1 112 ? -24.257 20.098 24.395 1.00 55.84 112 GLY A C 1
ATOM 824 O O . GLY A 1 112 ? -23.898 21.180 23.944 1.00 55.84 112 GLY A O 1
ATOM 825 N N . ASN A 1 113 ? -25.539 19.758 24.566 1.00 44.91 113 ASN A N 1
ATOM 826 C CA . ASN A 1 113 ? -26.627 20.695 24.899 1.00 44.91 113 ASN A CA 1
ATOM 827 C C . ASN A 1 113 ? -27.861 19.927 25.380 1.00 44.91 113 ASN A C 1
ATOM 829 O O . ASN A 1 113 ? -28.466 19.223 24.539 1.00 44.91 113 ASN A O 1
#

Sequence (113 aa):
MFPSALVLTLGGTLLVADGVPALNVESGCRAAAKMGDSLSLDTNLRQCLADEKSARDELEKQWTQFSPTLRERCVATTETGGSPSYVEVLVCLQMGRDAAQMEKSLGGGRQGN

pLDDT: mean 85.34, std 15.84, range [43.09, 98.75]

Radius of gyration: 19.5 Å; Cα contacts (8 Å, |Δi|>4): 80; chains: 1; bounding box: 64×37×48 Å

Foldseek 3Di:
DDDDDDDDPPPPPPPPPPADDDFPQLVVQQVQLVVDDPVCSVVSSVVQVVLQVVLRVVCRVCVNVFDPVQLVVQQVVQVVVVHRGSNSSSVSRVVVVVVVVVCVVVVVVVPDD